Protein AF-A0A936JPR3-F1 (afdb_monomer_lite)

Radius of gyration: 14.77 Å; chains: 1; bounding box: 38×27×38 Å

Foldseek 3Di:
DLVVVLVVLLVQLVVLLVVLVVLQVVFDDDDFFTPDLVSQQVSLVSLLVSLLSLLLSLCSVVVQDNVRRDPDPVSSVVSCCVRVNDPPLLVVLNVLSCVLRVPVRNPVRGGGPVSSVSNSVSSVVSSVSSVD

pLDDT: mean 94.32, std 8.29, range [55.25, 98.88]

Structure (mmCIF, N/CA/C/O backbone):
data_AF-A0A936JPR3-F1
#
_entry.id   AF-A0A936JPR3-F1
#
loop_
_atom_site.group_PDB
_atom_site.id
_atom_site.type_symbol
_atom_site.label_atom_id
_atom_site.label_alt_id
_atom_site.label_comp_id
_atom_site.label_asym_id
_atom_site.label_entity_id
_atom_site.label_seq_id
_atom_site.pdbx_PDB_ins_code
_atom_site.Cartn_x
_atom_site.Cartn_y
_atom_site.Cartn_z
_atom_site.occupancy
_atom_site.B_iso_or_equiv
_atom_site.auth_seq_id
_atom_site.auth_comp_id
_atom_site.auth_asym_id
_atom_site.auth_atom_id
_atom_site.pdbx_PDB_model_num
ATOM 1 N N . MET A 1 1 ? 19.897 -12.774 -12.905 1.00 55.25 1 MET A N 1
ATOM 2 C CA . MET A 1 1 ? 19.840 -12.143 -11.561 1.00 55.25 1 MET A CA 1
ATOM 3 C C . MET A 1 1 ? 18.518 -11.426 -11.260 1.00 55.25 1 MET A C 1
ATOM 5 O O . MET A 1 1 ? 18.098 -11.442 -10.112 1.00 55.25 1 MET A O 1
ATOM 9 N N . THR A 1 2 ? 17.824 -10.846 -12.244 1.00 60.19 2 THR A N 1
ATOM 10 C CA . THR A 1 2 ? 16.573 -10.071 -12.063 1.00 60.19 2 THR A CA 1
ATOM 11 C C . THR A 1 2 ? 15.367 -10.879 -11.567 1.00 60.19 2 THR A C 1
ATOM 13 O O . THR A 1 2 ? 14.655 -10.410 -10.685 1.00 60.19 2 THR A O 1
ATOM 16 N N . LYS A 1 3 ? 15.167 -12.116 -12.048 1.00 62.91 3 LYS A N 1
ATOM 17 C CA . LYS A 1 3 ? 13.994 -12.946 -11.695 1.00 62.91 3 LYS A CA 1
ATOM 18 C C . LYS A 1 3 ? 13.874 -13.229 -10.186 1.00 62.91 3 LYS A C 1
ATOM 20 O O . LYS A 1 3 ? 12.789 -13.116 -9.636 1.00 62.91 3 LYS A O 1
ATOM 25 N N . ASN A 1 4 ? 14.996 -13.502 -9.511 1.00 77.00 4 ASN A N 1
ATOM 26 C CA . ASN A 1 4 ? 15.037 -13.737 -8.060 1.00 77.00 4 ASN A CA 1
ATOM 27 C C . ASN A 1 4 ? 14.671 -12.460 -7.267 1.00 77.00 4 ASN A C 1
ATOM 29 O O . ASN A 1 4 ? 13.916 -12.501 -6.300 1.00 77.00 4 ASN A O 1
ATOM 33 N N . LYS A 1 5 ? 15.124 -11.290 -7.738 1.00 78.50 5 LYS A N 1
ATOM 34 C CA . LYS A 1 5 ? 14.851 -10.001 -7.087 1.00 78.50 5 LYS A CA 1
ATOM 35 C C . LYS A 1 5 ? 13.381 -9.580 -7.200 1.00 78.50 5 LYS A C 1
ATOM 37 O O . LYS A 1 5 ? 12.811 -9.124 -6.214 1.00 78.50 5 LYS A O 1
ATOM 42 N N . THR A 1 6 ? 12.758 -9.775 -8.363 1.00 81.25 6 THR A N 1
ATOM 43 C CA . THR A 1 6 ? 11.322 -9.509 -8.557 1.00 81.25 6 THR A CA 1
ATOM 44 C C . THR A 1 6 ? 10.456 -10.403 -7.672 1.00 81.25 6 THR A C 1
ATOM 46 O O . THR A 1 6 ? 9.548 -9.898 -7.016 1.00 81.25 6 THR A O 1
ATOM 49 N N . THR A 1 7 ? 10.751 -11.708 -7.603 1.00 81.75 7 THR A N 1
ATOM 50 C CA . THR A 1 7 ? 10.026 -12.635 -6.719 1.00 81.75 7 THR A CA 1
ATOM 51 C C . THR A 1 7 ? 10.126 -12.193 -5.261 1.00 81.75 7 THR A C 1
ATOM 53 O O . THR A 1 7 ? 9.103 -12.063 -4.596 1.00 81.75 7 THR A O 1
ATOM 56 N N . LYS A 1 8 ? 11.332 -11.835 -4.803 1.00 89.44 8 LYS A N 1
ATOM 57 C CA . LYS A 1 8 ? 11.555 -11.354 -3.436 1.00 89.44 8 LYS A CA 1
ATOM 58 C C . LYS A 1 8 ? 10.750 -10.091 -3.106 1.00 89.44 8 LYS A C 1
ATOM 60 O O . LYS A 1 8 ? 10.176 -10.011 -2.028 1.00 89.44 8 LYS A O 1
ATOM 65 N N . LEU A 1 9 ? 10.678 -9.115 -4.017 1.00 90.19 9 LEU A N 1
ATOM 66 C CA . LEU A 1 9 ? 9.875 -7.899 -3.811 1.00 90.19 9 LEU A CA 1
ATOM 67 C C . LEU A 1 9 ? 8.368 -8.200 -3.796 1.00 90.19 9 LEU A C 1
ATOM 69 O O . LEU A 1 9 ? 7.640 -7.639 -2.981 1.00 90.19 9 LEU A O 1
ATOM 73 N N . SER A 1 10 ? 7.899 -9.128 -4.636 1.00 89.44 10 SER A N 1
ATOM 74 C CA . SER A 1 10 ? 6.495 -9.550 -4.611 1.00 89.44 10 SER A CA 1
ATOM 75 C C . SER A 1 10 ? 6.112 -10.285 -3.325 1.00 89.44 10 SER A C 1
ATOM 77 O O . SER A 1 10 ? 4.974 -10.158 -2.885 1.00 89.44 10 SER A O 1
ATOM 79 N N . GLU A 1 11 ? 6.996 -11.099 -2.753 1.00 93.75 11 GLU A N 1
ATOM 80 C CA . GLU A 1 11 ? 6.748 -11.763 -1.467 1.00 93.75 11 GLU A CA 1
ATOM 81 C C . GLU A 1 11 ? 6.791 -10.754 -0.316 1.00 93.75 11 GLU A C 1
ATOM 83 O O . GLU A 1 11 ? 5.954 -10.793 0.588 1.00 93.75 11 GLU A O 1
ATOM 88 N N . LEU A 1 12 ? 7.722 -9.800 -0.389 1.00 96.44 12 LEU A N 1
ATOM 89 C CA . LEU A 1 12 ? 7.879 -8.751 0.609 1.00 96.44 12 LEU A CA 1
ATOM 90 C C . LEU A 1 12 ? 6.645 -7.845 0.697 1.00 96.44 12 LEU A C 1
ATOM 92 O O . LEU A 1 12 ? 6.184 -7.574 1.802 1.00 96.44 12 LEU A O 1
ATOM 96 N N . SER A 1 13 ? 6.059 -7.429 -0.432 1.00 97.38 13 SER A N 1
ATOM 97 C CA . SER A 1 13 ? 4.835 -6.613 -0.415 1.00 97.38 13 SER A CA 1
ATOM 98 C C . SER A 1 13 ? 3.654 -7.338 0.240 1.00 97.38 13 SER A C 1
ATOM 100 O O . SER A 1 13 ? 2.896 -6.734 0.996 1.00 97.38 13 SER A O 1
ATOM 102 N N . ILE A 1 14 ? 3.520 -8.650 0.021 1.00 97.44 14 ILE A N 1
ATOM 103 C CA . ILE A 1 14 ? 2.485 -9.475 0.665 1.00 97.44 14 ILE A CA 1
ATOM 104 C C . ILE A 1 14 ? 2.725 -9.562 2.173 1.00 97.44 14 ILE A C 1
ATOM 106 O O . ILE A 1 14 ? 1.776 -9.431 2.947 1.00 97.44 14 ILE A O 1
ATOM 110 N N . SER A 1 15 ? 3.982 -9.747 2.585 1.00 98.06 15 SER A N 1
ATOM 111 C CA . SER A 1 15 ? 4.371 -9.763 3.996 1.00 98.06 15 SER A CA 1
ATOM 112 C C . SER A 1 15 ? 4.040 -8.434 4.684 1.00 98.06 15 SER A C 1
ATOM 114 O O . SER A 1 15 ? 3.376 -8.428 5.716 1.00 98.06 15 SER A O 1
ATOM 116 N N . TYR A 1 16 ? 4.372 -7.296 4.063 1.00 98.69 16 TYR A N 1
ATOM 117 C CA . TYR A 1 16 ? 4.031 -5.974 4.600 1.00 98.69 16 TYR A CA 1
ATOM 118 C C . TYR A 1 16 ? 2.515 -5.779 4.718 1.00 98.69 16 TYR A C 1
ATOM 120 O O . TYR A 1 16 ? 2.033 -5.325 5.752 1.00 98.69 16 TYR A O 1
ATOM 128 N N . LEU A 1 17 ? 1.736 -6.190 3.712 1.00 98.69 17 LEU A N 1
ATOM 129 C CA . LEU A 1 17 ? 0.277 -6.124 3.798 1.00 98.69 17 LEU A CA 1
ATOM 130 C C . LEU A 1 17 ? -0.284 -7.007 4.930 1.00 98.69 17 LEU A C 1
ATOM 132 O O . LEU A 1 17 ? -1.264 -6.624 5.571 1.00 98.69 17 LEU A O 1
ATOM 136 N N . SER A 1 18 ? 0.315 -8.173 5.192 1.00 98.56 18 SER A N 1
ATOM 137 C CA . SER A 1 18 ? -0.049 -9.015 6.343 1.00 98.56 18 SER A CA 1
ATOM 138 C C . SER A 1 18 ? 0.258 -8.311 7.663 1.00 98.56 18 SER A C 1
ATOM 140 O O . SER A 1 18 ? -0.637 -8.146 8.491 1.00 98.56 18 SER A O 1
ATOM 142 N N . ASN A 1 19 ? 1.479 -7.795 7.813 1.00 98.69 19 ASN A N 1
ATOM 143 C CA . ASN A 1 19 ? 1.919 -7.083 9.012 1.00 98.69 19 ASN A CA 1
ATOM 144 C C . ASN A 1 19 ? 1.034 -5.867 9.308 1.00 98.69 19 ASN A C 1
ATOM 146 O O . ASN A 1 19 ? 0.638 -5.651 10.449 1.00 98.69 19 ASN A O 1
ATOM 150 N N . ALA A 1 20 ? 0.659 -5.096 8.283 1.00 98.69 20 ALA A N 1
ATOM 151 C CA . ALA A 1 20 ? -0.262 -3.976 8.443 1.00 98.69 20 ALA A CA 1
ATOM 152 C C . ALA A 1 20 ? -1.600 -4.417 9.054 1.00 98.69 20 ALA A C 1
ATOM 154 O O . ALA A 1 20 ? -2.089 -3.793 9.995 1.00 98.69 20 ALA A O 1
ATOM 155 N N . ARG A 1 21 ? -2.184 -5.519 8.560 1.00 98.62 21 ARG A N 1
ATOM 156 C CA . ARG A 1 21 ? -3.444 -6.069 9.093 1.00 98.62 21 ARG A CA 1
ATOM 157 C C . ARG A 1 21 ? -3.308 -6.499 10.549 1.00 98.62 21 ARG A C 1
ATOM 159 O O . ARG A 1 21 ? -4.218 -6.241 11.334 1.00 98.62 21 ARG A O 1
ATOM 166 N N . GLU A 1 22 ? -2.187 -7.115 10.908 1.00 98.69 22 GLU A N 1
ATOM 167 C CA . GLU A 1 22 ? -1.892 -7.497 12.291 1.00 98.69 22 GLU A CA 1
ATOM 168 C C . GLU A 1 22 ? -1.748 -6.276 13.205 1.00 98.69 22 GLU A C 1
ATOM 170 O O . GLU A 1 22 ? -2.249 -6.293 14.326 1.00 98.69 22 GLU A O 1
ATOM 175 N N . ILE A 1 23 ? -1.124 -5.193 12.730 1.00 98.75 23 ILE A N 1
ATOM 176 C CA . ILE A 1 23 ? -1.006 -3.942 13.489 1.00 98.75 23 ILE A CA 1
ATOM 177 C C . ILE A 1 23 ? -2.387 -3.316 13.715 1.00 98.75 23 ILE A C 1
ATOM 179 O O . ILE A 1 23 ? -2.726 -3.007 14.855 1.00 98.75 23 ILE A O 1
ATOM 183 N N . PHE A 1 24 ? -3.224 -3.196 12.678 1.00 98.38 24 PHE A N 1
ATOM 184 C CA . PHE A 1 24 ? -4.588 -2.671 12.837 1.00 98.38 24 PHE A CA 1
ATOM 185 C C . PHE A 1 24 ? -5.430 -3.499 13.816 1.00 98.38 24 PHE A C 1
ATOM 187 O O . PHE A 1 24 ? -6.259 -2.942 14.532 1.00 98.38 24 PHE A O 1
ATOM 194 N N . ALA A 1 25 ? -5.219 -4.819 13.874 1.00 98.00 25 ALA A N 1
ATOM 195 C CA . ALA A 1 25 ? -5.931 -5.705 14.793 1.00 98.00 25 ALA A CA 1
ATOM 196 C C . ALA A 1 25 ? -5.595 -5.458 16.277 1.00 98.00 25 ALA A C 1
ATOM 198 O O . ALA A 1 25 ? -6.363 -5.876 17.140 1.00 98.00 25 ALA A O 1
ATOM 199 N N . LYS A 1 26 ? -4.491 -4.759 16.581 1.00 9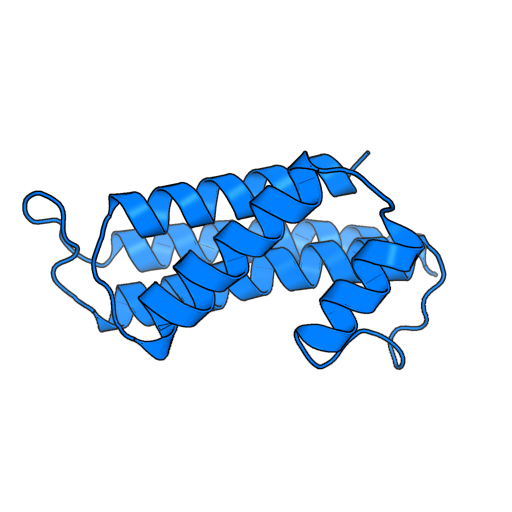8.31 26 LYS A N 1
ATOM 200 C CA . LYS A 1 26 ? -4.127 -4.360 17.952 1.00 98.31 26 LYS A CA 1
ATOM 201 C C . LYS A 1 26 ? -4.970 -3.199 18.481 1.00 98.31 26 LYS A C 1
ATOM 203 O O . LYS A 1 26 ? -4.999 -2.986 19.688 1.00 98.31 26 LYS A O 1
ATOM 208 N N . SER A 1 27 ? -5.636 -2.450 17.600 1.00 97.94 27 SER A N 1
ATOM 209 C CA . SER A 1 27 ? -6.520 -1.352 17.987 1.00 97.94 27 SER A CA 1
ATOM 210 C C . SER A 1 27 ? -7.954 -1.864 18.165 1.00 97.94 27 SER A C 1
ATOM 212 O O . SER A 1 27 ? -8.529 -2.398 17.206 1.00 97.94 27 SER A O 1
ATOM 214 N N . PRO A 1 28 ? -8.563 -1.709 19.356 1.00 97.94 28 PRO A N 1
ATOM 215 C CA . PRO A 1 28 ? -9.985 -1.961 19.539 1.00 97.94 28 PRO A CA 1
ATOM 216 C C . PRO A 1 28 ? -10.826 -1.121 18.574 1.00 97.94 28 PRO A C 1
ATOM 218 O O . PRO A 1 28 ? -10.403 -0.067 18.096 1.00 97.94 28 PRO A O 1
ATOM 221 N N . LYS A 1 29 ? -12.039 -1.591 18.288 1.00 98.06 29 LYS A N 1
ATOM 222 C CA . LYS A 1 29 ? -12.986 -0.910 17.401 1.00 98.06 29 LYS A CA 1
ATOM 223 C C . LYS A 1 29 ? -14.210 -0.497 18.197 1.00 98.06 29 LYS A C 1
ATOM 225 O O . LYS A 1 29 ? -14.822 -1.345 18.842 1.00 98.06 29 LYS A O 1
ATOM 230 N N . GLU A 1 30 ? -14.594 0.766 18.078 1.00 97.94 30 GLU A N 1
ATOM 231 C CA . GLU A 1 30 ? -15.817 1.306 18.662 1.00 97.94 30 GLU A CA 1
ATOM 232 C C . GLU A 1 30 ? -16.654 1.973 17.566 1.00 97.94 30 GLU A C 1
ATOM 234 O O . GLU A 1 30 ? -16.267 2.965 16.941 1.00 97.94 30 GLU A O 1
ATOM 239 N N . GLY A 1 31 ? -17.804 1.367 17.265 1.00 97.75 31 GLY A N 1
ATOM 240 C CA . GLY A 1 31 ? -18.652 1.790 16.155 1.00 97.75 31 GLY A CA 1
ATOM 241 C C . GLY A 1 31 ? -17.902 1.781 14.818 1.00 97.75 31 GLY A C 1
ATOM 242 O O . GLY A 1 31 ? -17.625 0.724 14.251 1.00 97.75 31 GLY A O 1
ATOM 243 N N . LYS A 1 32 ? -17.612 2.973 14.286 1.00 97.94 32 LYS A N 1
ATOM 244 C CA . LYS A 1 32 ? -16.960 3.174 12.977 1.00 97.94 32 LYS A CA 1
ATOM 245 C C . LYS A 1 32 ? -15.476 3.541 13.079 1.00 97.94 32 LYS A C 1
ATOM 247 O O . LYS A 1 32 ? -14.843 3.745 12.040 1.00 97.94 32 LYS A O 1
ATOM 252 N N . LEU A 1 33 ? -14.935 3.635 14.293 1.00 98.50 33 LEU A N 1
ATOM 253 C CA . LEU A 1 33 ? -13.587 4.122 14.555 1.00 98.50 33 LEU A CA 1
ATOM 254 C C . LEU A 1 33 ? -12.726 3.058 15.235 1.00 98.50 33 LEU A C 1
ATOM 256 O O . LEU A 1 33 ? -13.209 2.223 16.000 1.00 98.50 33 LEU A O 1
ATOM 260 N N . TYR A 1 34 ? -11.435 3.108 14.946 1.00 98.31 34 TYR A N 1
ATOM 261 C CA . TYR A 1 34 ? -10.409 2.528 15.798 1.00 98.31 34 TYR A CA 1
ATOM 262 C C . TYR A 1 34 ? -10.217 3.402 17.040 1.00 98.31 34 TYR A C 1
ATOM 264 O O . TYR A 1 34 ? -10.289 4.623 16.942 1.00 98.31 34 TYR A O 1
ATOM 272 N N . VAL A 1 35 ? -9.955 2.784 18.189 1.00 98.00 35 VAL A N 1
ATOM 273 C CA . VAL A 1 35 ? -9.774 3.505 19.460 1.00 98.00 35 VAL A CA 1
ATOM 274 C C . VAL A 1 35 ? -8.357 4.069 19.580 1.00 98.00 35 VAL A C 1
ATOM 276 O O . VAL A 1 35 ? -8.175 5.228 19.937 1.00 98.00 35 VAL A O 1
ATOM 279 N N . GLU A 1 36 ? -7.350 3.277 19.212 1.00 97.38 36 GLU A N 1
ATOM 280 C CA . GLU A 1 36 ? -5.934 3.635 19.351 1.00 97.38 36 GLU A CA 1
ATOM 281 C C . GLU A 1 36 ? -5.369 4.145 18.021 1.00 97.38 36 GLU A C 1
ATOM 283 O O . GLU A 1 36 ? -5.226 3.368 17.070 1.00 97.38 36 GLU A O 1
ATOM 288 N N . ASP A 1 37 ? -5.044 5.439 17.944 1.00 96.69 37 ASP A N 1
ATOM 289 C CA . ASP A 1 37 ? -4.546 6.097 16.727 1.00 96.69 37 ASP A CA 1
ATOM 290 C C . ASP A 1 37 ? -3.132 5.636 16.341 1.00 96.69 37 ASP A C 1
ATOM 292 O O . ASP A 1 37 ? -2.843 5.466 15.156 1.00 96.69 37 ASP A O 1
ATOM 296 N N . LYS A 1 38 ? -2.274 5.349 17.327 1.00 98.19 38 LYS A N 1
ATOM 297 C CA . LYS A 1 38 ? -0.909 4.849 17.129 1.00 98.19 38 LYS A CA 1
ATOM 298 C C . LYS A 1 38 ? -0.881 3.641 16.195 1.00 98.19 38 LYS A C 1
ATOM 300 O O . LYS A 1 38 ? -0.175 3.651 15.189 1.00 98.19 38 LYS A O 1
ATOM 305 N N . TYR A 1 39 ? -1.680 2.617 16.496 1.00 98.50 39 TYR A N 1
ATOM 306 C CA . TYR A 1 39 ? -1.743 1.408 15.673 1.00 98.50 39 TYR A CA 1
ATOM 307 C C . TYR A 1 39 ? -2.356 1.680 14.296 1.00 98.50 39 TYR A C 1
ATOM 309 O O . TYR A 1 39 ? -1.979 1.036 13.320 1.00 98.50 39 TYR A O 1
ATOM 317 N N . VAL A 1 40 ? -3.265 2.652 14.178 1.00 98.31 40 VAL A N 1
ATOM 318 C CA . VAL A 1 40 ? -3.802 3.050 12.871 1.00 98.31 40 VAL A CA 1
ATOM 319 C C . VAL A 1 40 ? -2.715 3.691 12.014 1.00 98.31 40 VAL A C 1
ATOM 321 O O . VAL A 1 40 ? -2.537 3.291 10.866 1.00 98.31 40 VAL A O 1
ATOM 324 N N . ARG A 1 41 ? -1.949 4.635 12.571 1.00 98.69 41 ARG A N 1
ATOM 325 C CA . ARG A 1 41 ? -0.858 5.314 11.859 1.00 98.69 41 ARG A CA 1
ATOM 326 C C . ARG A 1 41 ? 0.256 4.349 11.464 1.00 98.69 41 ARG A C 1
ATOM 328 O O . ARG A 1 41 ? 0.735 4.419 10.334 1.00 98.69 41 ARG A O 1
ATOM 335 N N . GLU A 1 42 ? 0.650 3.449 12.365 1.00 98.69 42 GLU A N 1
ATOM 336 C CA . GLU A 1 42 ? 1.661 2.418 12.096 1.00 98.69 42 GLU A CA 1
ATOM 337 C C . GLU A 1 42 ? 1.186 1.440 11.012 1.00 98.69 42 GLU A C 1
ATOM 339 O O . GLU A 1 42 ? 1.892 1.200 10.034 1.00 98.69 42 GLU A O 1
ATOM 344 N N . GLY A 1 43 ? -0.031 0.903 11.145 1.00 98.75 43 GLY A N 1
ATOM 345 C CA . GLY A 1 43 ? -0.589 -0.034 10.171 1.00 98.75 43 GLY A CA 1
ATOM 346 C C . GLY A 1 43 ? -0.760 0.598 8.789 1.00 98.75 43 GLY A C 1
ATOM 347 O O . GLY A 1 43 ? -0.502 -0.054 7.776 1.00 98.75 43 GLY A O 1
ATOM 348 N N . ALA A 1 44 ? -1.153 1.872 8.738 1.00 98.81 44 ALA A N 1
ATOM 349 C CA . ALA A 1 44 ? -1.362 2.596 7.491 1.00 98.81 44 ALA A CA 1
ATOM 350 C C . ALA A 1 44 ? -0.055 2.839 6.731 1.00 98.81 44 ALA A C 1
ATOM 352 O O . ALA A 1 44 ? -0.015 2.594 5.526 1.00 98.81 44 ALA A O 1
ATOM 353 N N . GLU A 1 45 ? 1.020 3.221 7.424 1.00 98.69 45 GLU A N 1
ATOM 354 C CA . GLU A 1 45 ? 2.332 3.390 6.790 1.00 98.69 45 GLU A CA 1
ATOM 355 C C . GLU A 1 45 ? 2.871 2.060 6.253 1.00 98.69 45 GLU A C 1
ATOM 357 O O . GLU A 1 45 ? 3.304 1.976 5.105 1.00 98.69 45 GLU A O 1
ATOM 362 N N . ILE A 1 46 ? 2.755 0.972 7.023 1.00 98.81 46 ILE A N 1
ATOM 363 C CA . ILE A 1 46 ? 3.180 -0.358 6.559 1.00 98.81 46 ILE A CA 1
ATOM 364 C C . ILE A 1 46 ? 2.349 -0.828 5.350 1.00 98.81 46 ILE A C 1
ATOM 366 O O . ILE A 1 46 ? 2.898 -1.412 4.412 1.00 98.81 46 ILE A O 1
ATOM 370 N N . ALA A 1 47 ? 1.041 -0.555 5.329 1.00 98.88 47 ALA A N 1
ATOM 371 C CA . ALA A 1 47 ? 0.182 -0.877 4.190 1.00 98.88 47 ALA A CA 1
ATOM 372 C C . ALA A 1 47 ? 0.518 -0.034 2.948 1.00 98.88 47 ALA A C 1
ATOM 374 O O . ALA A 1 47 ? 0.521 -0.561 1.835 1.00 98.88 47 ALA A O 1
ATOM 375 N N . TYR A 1 48 ? 0.831 1.250 3.124 1.00 98.81 48 TYR A N 1
ATOM 376 C CA . TYR A 1 48 ? 1.293 2.120 2.045 1.00 98.81 48 TYR A CA 1
ATOM 377 C C . TYR A 1 48 ? 2.613 1.606 1.448 1.00 98.81 48 TYR A C 1
ATOM 379 O O . TYR A 1 48 ? 2.706 1.406 0.234 1.00 98.81 48 TYR A O 1
ATOM 387 N N . LEU A 1 49 ? 3.586 1.257 2.298 1.00 98.62 49 LEU A N 1
ATOM 388 C CA . LEU A 1 49 ? 4.854 0.654 1.875 1.00 98.62 49 LEU A CA 1
ATOM 389 C C . LEU A 1 49 ? 4.656 -0.658 1.106 1.00 98.62 49 LEU A C 1
ATOM 391 O O . LEU A 1 49 ? 5.363 -0.905 0.131 1.00 98.62 49 LEU A O 1
ATOM 395 N N . ALA A 1 50 ? 3.672 -1.484 1.476 1.00 98.69 50 ALA A N 1
ATOM 396 C CA . ALA A 1 50 ? 3.354 -2.698 0.725 1.00 98.69 50 ALA A CA 1
ATOM 397 C C . ALA A 1 50 ? 3.001 -2.404 -0.746 1.00 98.69 50 ALA A C 1
ATOM 399 O O . ALA A 1 50 ? 3.458 -3.120 -1.641 1.00 98.69 50 ALA A O 1
ATOM 400 N N . ALA A 1 51 ? 2.222 -1.349 -1.011 1.00 98.44 51 ALA A N 1
ATOM 401 C CA . ALA A 1 51 ? 1.887 -0.941 -2.375 1.00 98.44 51 ALA A CA 1
ATOM 402 C C . ALA A 1 51 ? 3.120 -0.439 -3.138 1.00 98.44 51 ALA A C 1
ATOM 404 O O . ALA A 1 51 ? 3.332 -0.849 -4.280 1.00 98.44 51 ALA A O 1
ATOM 405 N N . LEU A 1 52 ? 3.958 0.386 -2.502 1.00 98.44 52 LEU A N 1
ATOM 406 C CA . LEU A 1 52 ? 5.188 0.901 -3.110 1.00 98.44 52 LEU A CA 1
ATOM 407 C C . LEU A 1 52 ? 6.160 -0.228 -3.480 1.00 98.44 52 LEU A C 1
ATOM 409 O O . LEU A 1 52 ? 6.593 -0.315 -4.625 1.00 98.44 52 LEU A O 1
ATOM 413 N N . ILE A 1 53 ? 6.398 -1.175 -2.567 1.00 97.75 53 ILE A N 1
ATOM 414 C CA . ILE A 1 53 ? 7.258 -2.347 -2.806 1.00 97.75 53 ILE A CA 1
ATOM 415 C C . ILE A 1 53 ? 6.734 -3.197 -3.975 1.00 97.75 53 ILE A C 1
ATOM 417 O O . ILE A 1 53 ? 7.516 -3.734 -4.767 1.00 97.75 53 ILE A O 1
ATOM 421 N N . ALA A 1 54 ? 5.411 -3.332 -4.108 1.00 96.94 54 ALA A N 1
ATOM 422 C CA . ALA A 1 54 ? 4.812 -4.043 -5.234 1.00 96.94 54 ALA A CA 1
ATOM 423 C C . ALA A 1 54 ? 5.081 -3.325 -6.567 1.00 96.94 54 ALA A C 1
ATOM 425 O O . ALA A 1 54 ? 5.447 -3.975 -7.552 1.00 96.94 54 ALA A O 1
ATOM 426 N N . ILE A 1 55 ? 4.947 -1.996 -6.583 1.00 96.75 55 ILE A N 1
ATOM 427 C CA . ILE A 1 55 ? 5.250 -1.162 -7.750 1.00 96.75 55 ILE A CA 1
ATOM 428 C C . ILE A 1 55 ? 6.735 -1.259 -8.102 1.00 96.75 55 ILE A C 1
ATOM 430 O O . ILE A 1 55 ? 7.058 -1.534 -9.256 1.00 96.75 55 ILE A O 1
ATOM 434 N N . ASP A 1 56 ? 7.633 -1.150 -7.125 1.00 96.50 56 ASP A N 1
ATOM 435 C CA . ASP A 1 56 ? 9.075 -1.311 -7.322 1.00 96.50 56 ASP A CA 1
ATOM 436 C C . ASP A 1 56 ? 9.416 -2.668 -7.940 1.00 96.50 56 ASP A C 1
ATOM 438 O O . ASP A 1 56 ? 10.157 -2.750 -8.922 1.00 96.50 56 ASP A O 1
ATOM 442 N N . GLY A 1 57 ? 8.822 -3.747 -7.421 1.00 95.19 57 GLY A N 1
ATOM 443 C CA . GLY A 1 57 ? 8.974 -5.089 -7.980 1.00 95.19 57 GLY A CA 1
ATOM 444 C C . GLY A 1 57 ? 8.585 -5.160 -9.459 1.00 95.19 57 GLY A C 1
ATOM 445 O O . GLY A 1 57 ? 9.306 -5.762 -10.265 1.00 95.19 57 GLY A O 1
ATOM 446 N N . TYR A 1 58 ? 7.483 -4.507 -9.832 1.00 94.44 58 TYR A N 1
ATOM 447 C CA . TYR A 1 58 ? 7.037 -4.411 -11.219 1.00 94.44 58 TYR A CA 1
ATOM 448 C C . TYR A 1 58 ? 7.970 -3.552 -12.083 1.00 94.44 58 TYR A C 1
ATOM 450 O O . TYR A 1 58 ? 8.309 -3.947 -13.200 1.00 94.44 58 TYR A O 1
ATOM 458 N N . LEU A 1 59 ? 8.446 -2.412 -11.583 1.00 94.56 59 LEU A N 1
ATOM 459 C CA . LEU A 1 59 ? 9.385 -1.551 -12.307 1.00 94.56 59 LEU A CA 1
ATOM 460 C C . LEU A 1 59 ? 10.708 -2.276 -12.579 1.00 94.56 59 LEU A C 1
ATOM 462 O O . LEU A 1 59 ? 11.190 -2.273 -13.714 1.00 94.56 59 LEU A O 1
ATOM 466 N N . VAL A 1 60 ? 11.238 -3.002 -11.590 1.00 94.38 60 VAL A N 1
ATOM 467 C CA . VAL A 1 60 ? 12.417 -3.864 -11.770 1.00 94.38 60 VAL A CA 1
ATOM 468 C C . VAL A 1 60 ? 12.149 -4.959 -12.810 1.00 94.38 60 VAL A C 1
ATOM 470 O O . VAL A 1 60 ? 12.993 -5.203 -13.674 1.00 94.38 60 VAL A O 1
ATOM 473 N N . LYS A 1 61 ? 10.959 -5.584 -12.800 1.00 92.19 61 LYS A N 1
ATOM 474 C CA . LYS A 1 61 ? 10.532 -6.562 -13.829 1.00 92.19 61 LYS A CA 1
ATOM 475 C C . LYS A 1 61 ? 10.514 -5.942 -15.235 1.00 92.19 61 LYS A C 1
ATOM 477 O O . LYS A 1 61 ? 10.791 -6.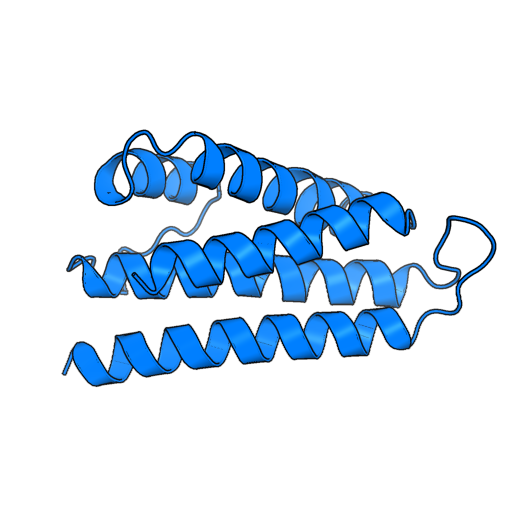642 -16.205 1.00 92.19 61 LYS A O 1
ATOM 482 N N . LYS A 1 62 ? 10.224 -4.641 -15.354 1.00 92.00 62 LYS A N 1
ATOM 483 C CA . LYS A 1 62 ? 10.249 -3.871 -16.613 1.00 92.00 62 LYS A CA 1
ATOM 484 C C . LYS A 1 62 ? 11.627 -3.310 -16.986 1.00 92.00 62 LYS A C 1
ATOM 486 O O . LYS A 1 62 ? 11.733 -2.624 -17.999 1.00 92.00 62 LYS A O 1
ATOM 491 N N . GLY A 1 63 ? 12.676 -3.624 -16.223 1.00 93.00 63 GLY A N 1
ATOM 492 C CA . GLY A 1 63 ? 14.052 -3.220 -16.523 1.00 93.00 63 GLY A CA 1
ATOM 493 C C . GLY A 1 63 ? 14.469 -1.875 -15.928 1.00 93.00 63 GLY A C 1
ATOM 494 O O . GLY A 1 63 ? 15.525 -1.360 -16.289 1.00 93.00 63 GLY A O 1
ATOM 495 N N . VAL A 1 64 ? 13.677 -1.300 -15.016 1.00 94.25 64 VAL A N 1
ATOM 496 C CA . VAL A 1 64 ? 14.111 -0.134 -14.236 1.00 94.25 64 VAL A CA 1
ATOM 497 C C . VAL A 1 64 ? 15.200 -0.578 -13.260 1.00 94.25 64 VAL A C 1
ATOM 499 O O . VAL A 1 64 ? 15.034 -1.547 -12.517 1.00 94.25 64 VAL A O 1
ATOM 502 N N . ALA A 1 65 ? 16.338 0.113 -13.295 1.00 93.00 65 ALA A N 1
ATOM 503 C CA . ALA A 1 65 ? 17.437 -0.140 -12.374 1.00 93.00 65 ALA A CA 1
ATOM 504 C C . ALA A 1 65 ? 17.043 0.270 -10.947 1.00 93.00 65 ALA A C 1
ATOM 506 O O . ALA A 1 65 ? 16.257 1.193 -10.757 1.00 93.00 65 ALA A O 1
ATOM 507 N N . VAL A 1 66 ? 17.576 -0.415 -9.938 1.00 91.38 66 VAL A N 1
ATOM 508 C CA . VAL A 1 66 ? 17.103 -0.275 -8.547 1.00 91.38 66 VAL A CA 1
ATOM 509 C C . VAL A 1 66 ? 17.428 1.102 -7.978 1.00 91.38 66 VAL A C 1
ATOM 511 O O . VAL A 1 66 ? 16.619 1.698 -7.285 1.00 91.38 66 VAL A O 1
ATOM 514 N N . GLU A 1 67 ? 18.581 1.635 -8.348 1.00 92.88 67 GLU A N 1
ATOM 515 C CA . GLU A 1 67 ? 19.040 2.989 -8.056 1.00 92.88 67 GLU A CA 1
ATOM 516 C C . GLU A 1 67 ? 18.229 4.086 -8.769 1.00 92.88 67 GLU A C 1
ATOM 518 O O . GLU A 1 67 ? 18.423 5.265 -8.495 1.00 92.88 67 GLU A O 1
ATOM 523 N N . LYS A 1 68 ? 17.330 3.708 -9.688 1.00 95.19 68 LYS A N 1
ATOM 524 C CA . LYS A 1 68 ? 16.406 4.608 -10.395 1.00 95.19 68 LYS A CA 1
ATOM 525 C C . LYS A 1 68 ? 14.948 4.386 -9.989 1.00 95.19 68 LYS A C 1
ATOM 527 O O . LYS A 1 68 ? 14.054 4.855 -10.692 1.00 95.19 68 LYS A O 1
ATOM 532 N N . LEU A 1 69 ? 14.697 3.628 -8.920 1.00 96.31 69 LEU A N 1
ATOM 533 C CA . LEU A 1 69 ? 13.347 3.475 -8.392 1.00 96.31 69 LEU A CA 1
ATOM 534 C C . LEU A 1 69 ? 12.849 4.801 -7.805 1.00 96.31 69 LEU A C 1
ATOM 536 O O . LEU A 1 69 ? 13.649 5.540 -7.222 1.00 96.31 69 LEU A O 1
ATOM 540 N N . PRO A 1 70 ? 11.548 5.095 -7.961 1.00 97.25 70 PRO A N 1
ATOM 541 C CA . PRO A 1 70 ? 10.961 6.346 -7.506 1.00 97.25 70 PRO A CA 1
ATOM 542 C C . PRO A 1 70 ? 11.150 6.556 -5.997 1.00 97.25 70 PRO A C 1
ATOM 544 O O . PRO A 1 70 ? 10.953 5.643 -5.197 1.00 97.25 70 PRO A O 1
ATOM 547 N N . GLN A 1 71 ? 11.517 7.778 -5.620 1.00 95.56 71 GLN A N 1
ATOM 548 C CA . GLN A 1 71 ? 11.743 8.206 -4.235 1.00 95.56 71 GLN A CA 1
ATOM 549 C C . GLN A 1 71 ? 10.664 9.172 -3.727 1.00 95.56 71 GLN A C 1
ATOM 551 O O . GLN A 1 71 ? 10.595 9.443 -2.531 1.00 95.56 71 GLN A O 1
ATOM 556 N N . SER A 1 72 ? 9.805 9.681 -4.615 1.00 96.88 72 SER A N 1
ATOM 557 C CA . SER A 1 72 ? 8.674 10.544 -4.264 1.00 96.88 72 SER A CA 1
ATOM 558 C C . SER A 1 72 ? 7.380 10.073 -4.921 1.00 96.88 72 SER A C 1
ATOM 560 O O . SER A 1 72 ? 7.394 9.357 -5.927 1.00 96.88 72 SER A O 1
ATOM 562 N N . ILE A 1 73 ? 6.239 10.500 -4.378 1.00 96.75 73 ILE A N 1
ATOM 563 C CA . ILE A 1 73 ? 4.924 10.155 -4.930 1.00 96.75 73 ILE A CA 1
ATOM 564 C C . ILE A 1 73 ? 4.763 10.641 -6.381 1.00 96.75 73 ILE A C 1
ATOM 566 O O . ILE A 1 73 ? 4.188 9.936 -7.210 1.00 96.75 73 ILE A O 1
ATOM 570 N N . GLU A 1 74 ? 5.325 11.800 -6.725 1.00 97.25 74 GLU A N 1
ATOM 571 C CA . GLU A 1 74 ? 5.340 12.339 -8.087 1.00 97.25 74 GLU A CA 1
ATOM 572 C C . GLU A 1 74 ? 6.120 11.417 -9.027 1.00 97.25 74 GLU A C 1
ATOM 574 O O . GLU A 1 74 ? 5.655 11.105 -10.126 1.00 97.25 74 GLU A O 1
ATOM 579 N N . GLU A 1 75 ? 7.280 10.923 -8.586 1.00 97.56 75 GLU A N 1
ATOM 580 C CA . GLU A 1 75 ? 8.060 9.954 -9.349 1.00 97.56 75 GLU A CA 1
ATOM 581 C C . GLU A 1 75 ? 7.317 8.632 -9.527 1.00 97.56 75 GLU A C 1
ATO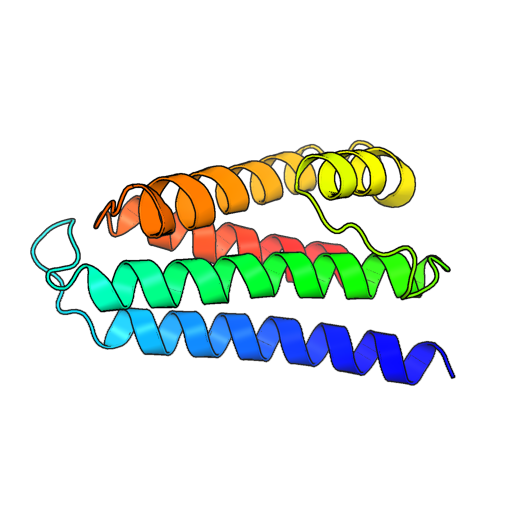M 583 O O . GLU A 1 75 ? 7.336 8.081 -10.634 1.00 97.56 75 GLU A O 1
ATOM 588 N N . TYR A 1 76 ? 6.612 8.149 -8.499 1.00 97.25 76 TYR A N 1
ATOM 589 C CA . TYR A 1 76 ? 5.737 6.982 -8.623 1.00 97.25 76 TYR A CA 1
ATOM 590 C C . TYR A 1 76 ? 4.667 7.214 -9.695 1.00 97.25 76 TYR A C 1
ATOM 592 O O . TYR A 1 76 ? 4.547 6.400 -10.611 1.00 97.25 76 TYR A O 1
ATOM 600 N N . TRP A 1 77 ? 3.948 8.341 -9.672 1.00 95.31 77 TRP A N 1
ATOM 601 C CA . TRP A 1 77 ? 2.943 8.665 -10.694 1.00 95.31 77 TRP A CA 1
ATOM 602 C C . TRP A 1 77 ? 3.526 8.746 -12.110 1.00 95.31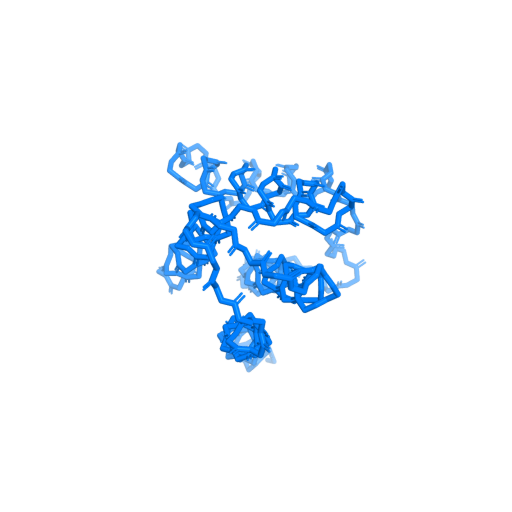 77 TRP A C 1
ATOM 604 O O . TRP A 1 77 ? 2.926 8.230 -13.059 1.00 95.31 77 TRP A O 1
ATOM 614 N N . MET A 1 78 ? 4.717 9.333 -12.271 1.00 95.19 78 MET A N 1
ATOM 615 C CA . MET A 1 78 ? 5.417 9.363 -13.560 1.00 95.19 78 MET A CA 1
ATOM 616 C C . MET A 1 78 ? 5.754 7.951 -14.059 1.00 95.19 78 MET A C 1
ATOM 618 O O . MET A 1 78 ? 5.534 7.634 -15.234 1.00 95.19 78 MET A O 1
ATOM 622 N N . HIS A 1 79 ? 6.244 7.080 -13.174 1.00 94.94 79 HIS A N 1
ATOM 623 C CA . HIS A 1 79 ? 6.566 5.694 -13.504 1.00 94.94 79 HIS A CA 1
ATOM 624 C C . HIS A 1 79 ? 5.313 4.874 -13.824 1.00 94.94 79 HIS A C 1
ATOM 626 O O . HIS A 1 79 ? 5.294 4.161 -14.828 1.00 94.94 79 HIS A O 1
ATOM 632 N N . ILE A 1 80 ? 4.242 5.017 -13.045 1.00 93.69 80 ILE A N 1
ATOM 633 C CA . ILE A 1 80 ? 2.951 4.362 -13.293 1.00 93.69 80 ILE A CA 1
ATOM 634 C C . ILE A 1 80 ? 2.433 4.741 -14.685 1.00 93.69 80 ILE A C 1
ATOM 636 O O . ILE A 1 80 ? 2.144 3.866 -15.508 1.00 93.69 80 ILE A O 1
ATOM 640 N N . LYS A 1 81 ? 2.420 6.041 -15.011 1.00 92.25 81 LYS A N 1
ATOM 641 C CA . LYS A 1 81 ? 2.007 6.534 -16.333 1.00 92.25 81 LYS A CA 1
ATOM 642 C C . LYS A 1 81 ? 2.839 5.923 -17.465 1.00 92.25 81 LYS A C 1
ATOM 644 O O . LYS A 1 81 ? 2.287 5.580 -18.510 1.00 92.25 81 LYS A O 1
ATOM 649 N N . LYS A 1 82 ? 4.151 5.770 -17.261 1.00 92.69 82 LYS A N 1
ATOM 650 C CA . LYS A 1 82 ? 5.086 5.250 -18.268 1.00 92.69 82 LYS A CA 1
ATOM 651 C C . LYS A 1 82 ? 5.007 3.729 -18.453 1.00 92.69 82 LYS A C 1
ATOM 653 O O . LYS A 1 82 ? 4.991 3.267 -19.592 1.00 92.69 82 LYS A O 1
ATOM 658 N N . TYR A 1 83 ? 4.992 2.959 -17.366 1.00 91.25 83 TYR A N 1
ATOM 659 C CA . TYR A 1 83 ? 5.209 1.503 -17.393 1.00 91.25 83 TYR A CA 1
ATOM 660 C C . TYR A 1 83 ? 3.946 0.666 -17.180 1.00 91.25 83 TYR A C 1
ATOM 662 O O . TYR A 1 83 ? 3.922 -0.501 -17.577 1.00 91.25 83 TYR A O 1
ATOM 670 N N . ILE A 1 84 ? 2.923 1.231 -16.540 1.00 85.00 84 ILE A N 1
ATOM 671 C CA . ILE A 1 84 ? 1.658 0.537 -16.268 1.00 85.00 84 ILE A CA 1
ATOM 672 C C . ILE A 1 84 ? 0.596 0.955 -17.297 1.00 85.00 84 ILE A C 1
ATOM 674 O O . ILE A 1 84 ? -0.131 0.088 -17.756 1.00 85.00 84 ILE A O 1
ATOM 678 N N . ARG A 1 85 ? 0.625 2.219 -17.767 1.00 70.44 85 ARG A N 1
ATOM 679 C CA . ARG A 1 85 ? -0.208 2.832 -18.839 1.00 70.44 85 ARG A CA 1
ATOM 680 C C . ARG A 1 85 ? -1.729 2.669 -18.657 1.00 70.44 85 ARG A C 1
ATOM 682 O O . ARG A 1 85 ? -2.246 1.573 -18.751 1.00 70.44 85 ARG A O 1
ATOM 689 N N . HIS A 1 86 ? -2.451 3.791 -18.547 1.00 65.44 86 HIS A N 1
ATOM 690 C CA . HIS A 1 86 ? -3.917 3.948 -18.722 1.00 65.44 86 HIS A CA 1
ATOM 691 C C . HIS A 1 86 ? -4.863 2.902 -18.091 1.00 65.44 86 HIS A C 1
ATOM 693 O O . HIS A 1 86 ? -6.042 2.876 -18.438 1.00 65.44 86 HIS A O 1
ATOM 699 N N . ASP A 1 87 ? -4.410 2.099 -17.133 1.00 79.62 87 ASP A N 1
ATOM 700 C CA . ASP A 1 87 ? -5.296 1.281 -16.318 1.00 79.62 87 ASP A CA 1
ATOM 701 C C . ASP A 1 87 ? -5.978 2.196 -15.290 1.00 79.62 87 ASP A C 1
ATOM 703 O O . ASP A 1 87 ? -5.396 2.578 -14.270 1.00 79.62 87 ASP A O 1
ATOM 707 N N . SER A 1 88 ? -7.210 2.610 -15.603 1.00 85.50 88 SER A N 1
ATOM 708 C CA . SER A 1 88 ? -8.016 3.466 -14.729 1.00 85.50 88 SER A CA 1
ATOM 709 C C . SER A 1 88 ? -8.208 2.836 -13.355 1.00 85.50 88 SER A C 1
ATOM 711 O O . SER A 1 88 ? -8.175 3.549 -12.357 1.00 85.50 88 SER A O 1
ATOM 713 N N . LYS A 1 89 ? -8.317 1.504 -13.297 1.00 91.44 89 LYS A N 1
ATOM 714 C CA . LYS A 1 89 ? -8.468 0.759 -12.051 1.00 91.44 89 LYS A CA 1
ATOM 715 C C . LYS A 1 89 ? -7.174 0.773 -11.244 1.00 91.44 89 LYS A C 1
ATOM 717 O O . LYS A 1 89 ? -7.224 0.925 -10.026 1.00 91.44 89 LYS A O 1
ATOM 722 N N . PHE A 1 90 ? -6.011 0.638 -11.881 1.00 94.88 90 PHE A N 1
ATOM 723 C CA . PHE A 1 90 ? -4.735 0.778 -11.175 1.00 94.88 90 PHE A CA 1
ATOM 724 C C . PHE A 1 90 ? -4.578 2.186 -10.587 1.00 94.88 90 PHE A C 1
ATOM 726 O O . PHE A 1 90 ? -4.248 2.329 -9.412 1.00 94.88 90 PHE A O 1
ATOM 733 N N . ASN A 1 91 ? -4.845 3.219 -11.391 1.00 94.44 91 ASN A N 1
ATOM 734 C CA . ASN A 1 91 ? -4.718 4.610 -10.958 1.00 94.44 91 ASN A CA 1
ATOM 735 C C . ASN A 1 91 ? -5.667 4.939 -9.801 1.00 94.44 91 ASN A C 1
ATOM 737 O O . ASN A 1 91 ? -5.255 5.589 -8.845 1.00 94.44 91 ASN A O 1
ATOM 741 N N . GLU A 1 92 ? -6.912 4.466 -9.866 1.00 95.56 92 GLU A N 1
ATOM 742 C CA . GLU A 1 92 ? -7.884 4.607 -8.782 1.00 95.56 92 GLU A CA 1
ATOM 743 C C . GLU A 1 92 ? -7.381 3.941 -7.498 1.00 95.56 92 GLU A C 1
ATOM 745 O O . GLU A 1 92 ? -7.313 4.589 -6.456 1.00 95.56 92 GLU A O 1
ATOM 750 N N . ASN A 1 93 ? -6.927 2.687 -7.576 1.00 97.69 93 ASN A N 1
ATOM 751 C CA . ASN A 1 93 ? -6.390 1.993 -6.407 1.00 97.69 93 ASN A CA 1
ATOM 752 C C . ASN A 1 93 ? -5.157 2.697 -5.829 1.00 97.69 93 ASN A C 1
ATOM 754 O O . ASN A 1 93 ? -5.037 2.818 -4.613 1.00 97.69 93 ASN A O 1
ATOM 758 N N . PHE A 1 94 ? -4.243 3.188 -6.670 1.00 97.62 94 PHE A N 1
ATOM 759 C CA . PHE A 1 94 ? -3.064 3.900 -6.179 1.00 97.62 94 PHE A CA 1
ATOM 760 C C . PHE A 1 94 ? -3.433 5.232 -5.515 1.00 97.62 94 PHE A C 1
ATOM 762 O O . PHE A 1 94 ? -2.881 5.564 -4.465 1.00 97.62 94 PHE A O 1
ATOM 769 N N . MET A 1 95 ? -4.421 5.949 -6.060 1.00 97.38 95 MET A N 1
ATOM 770 C CA . MET A 1 95 ? -4.964 7.156 -5.437 1.00 97.38 95 MET A CA 1
ATOM 771 C C . MET A 1 95 ? -5.593 6.851 -4.073 1.00 97.38 95 MET A C 1
ATOM 773 O O . MET A 1 95 ? -5.285 7.542 -3.106 1.00 97.38 95 MET A O 1
ATOM 777 N N . LEU A 1 96 ? -6.407 5.794 -3.973 1.00 98.44 96 LEU A N 1
ATOM 778 C CA . LEU A 1 96 ? -7.011 5.360 -2.710 1.00 98.44 96 LEU A CA 1
ATOM 779 C C . LEU A 1 96 ? -5.949 4.986 -1.675 1.00 98.44 96 LEU A C 1
ATOM 781 O O . LEU A 1 96 ? -6.060 5.375 -0.518 1.00 98.44 96 LEU A O 1
ATOM 785 N N . VAL A 1 97 ? -4.890 4.278 -2.073 1.00 98.69 97 VAL A N 1
ATOM 786 C CA . VAL A 1 97 ? -3.781 3.946 -1.167 1.00 98.69 97 VAL A CA 1
ATOM 787 C C . VAL A 1 97 ? -3.081 5.209 -0.665 1.00 98.69 97 VAL A C 1
ATOM 789 O O . VAL A 1 97 ? -2.885 5.351 0.542 1.00 98.69 97 VAL A O 1
ATOM 792 N N . TYR A 1 98 ? -2.747 6.144 -1.555 1.00 98.50 98 TYR A N 1
ATOM 793 C CA . TYR A 1 98 ? -2.087 7.389 -1.167 1.00 98.50 98 TYR A CA 1
ATOM 794 C C . TYR A 1 98 ? -2.972 8.253 -0.256 1.00 98.50 98 TYR A C 1
ATOM 796 O O . TYR A 1 98 ? -2.550 8.648 0.830 1.00 98.50 98 TYR A O 1
ATOM 804 N N . GLN A 1 99 ? -4.220 8.507 -0.651 1.00 98.50 99 GLN A N 1
ATOM 805 C CA . GLN A 1 99 ? -5.132 9.360 0.109 1.00 98.50 99 GLN A CA 1
ATOM 806 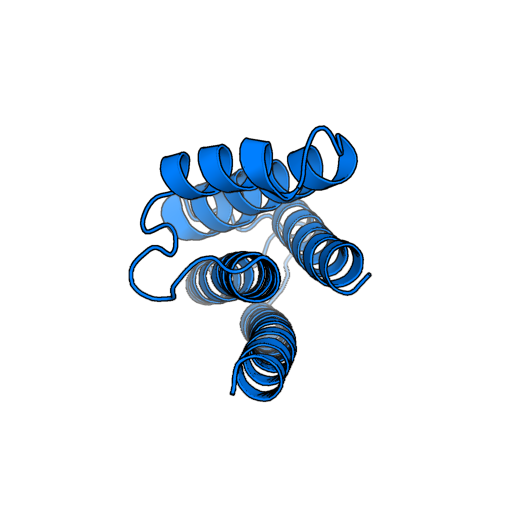C C . GLN A 1 99 ? -5.530 8.724 1.440 1.00 98.50 99 GLN A C 1
ATOM 808 O O . GLN A 1 99 ? -5.375 9.350 2.486 1.00 98.50 99 GLN A O 1
ATOM 813 N N . ASN A 1 100 ? -5.999 7.477 1.431 1.00 98.75 100 ASN A N 1
ATOM 814 C CA . ASN A 1 100 ? -6.564 6.870 2.629 1.00 98.75 100 ASN A CA 1
ATOM 815 C C . ASN A 1 100 ? -5.465 6.452 3.609 1.00 98.75 100 ASN A C 1
ATOM 817 O O . ASN A 1 100 ? -5.544 6.757 4.797 1.00 98.75 100 ASN A O 1
ATOM 821 N N . LEU A 1 101 ? -4.425 5.762 3.140 1.00 98.75 101 LEU A N 1
ATOM 822 C CA . LEU A 1 101 ? -3.425 5.200 4.047 1.00 98.75 101 LEU A CA 1
ATOM 823 C C . LEU A 1 101 ? -2.357 6.233 4.409 1.00 98.75 101 LEU A C 1
ATOM 825 O O . LEU A 1 101 ? -2.138 6.480 5.592 1.00 98.75 101 LEU A O 1
ATOM 829 N N . HIS A 1 102 ? -1.732 6.877 3.423 1.00 98.50 102 HIS A N 1
ATOM 830 C CA . HIS A 1 102 ? -0.620 7.787 3.701 1.00 98.50 102 HIS A CA 1
ATOM 831 C C . HIS A 1 102 ? -1.092 9.147 4.238 1.00 98.50 102 HIS A C 1
ATOM 833 O O . HIS A 1 102 ? -0.671 9.565 5.316 1.00 98.50 102 HIS A O 1
ATOM 839 N N . ILE A 1 103 ? -2.011 9.826 3.544 1.00 98.56 103 ILE A N 1
ATOM 840 C CA . ILE A 1 103 ? -2.464 11.160 3.967 1.00 98.56 103 ILE A CA 1
ATOM 841 C C . ILE A 1 103 ? -3.430 11.070 5.153 1.00 98.56 103 ILE A C 1
ATOM 843 O O . ILE A 1 103 ? -3.143 11.567 6.241 1.00 98.56 103 ILE A O 1
ATOM 847 N N . CYS A 1 104 ? -4.590 10.438 4.977 1.00 98.56 104 CYS A N 1
ATOM 848 C CA . CYS A 1 104 ? -5.657 10.490 5.971 1.00 98.56 104 CYS A CA 1
ATOM 849 C C . CYS A 1 104 ? -5.323 9.705 7.241 1.00 98.56 104 CYS A C 1
ATOM 851 O O . CYS A 1 104 ? -5.420 10.263 8.331 1.00 98.56 104 CYS A O 1
ATOM 853 N N . ALA A 1 105 ? -4.959 8.426 7.132 1.00 98.25 105 ALA A N 1
ATOM 854 C CA . ALA A 1 105 ? -4.712 7.592 8.304 1.00 98.25 105 ALA A CA 1
ATOM 855 C C . ALA A 1 105 ? -3.343 7.882 8.938 1.00 98.25 105 ALA A C 1
ATOM 857 O O . ALA A 1 105 ? -3.285 8.189 10.127 1.00 98.25 105 ALA A O 1
ATOM 858 N N . HIS A 1 106 ? -2.251 7.830 8.167 1.00 98.19 106 HIS A N 1
ATOM 859 C CA . HIS A 1 106 ? -0.903 7.973 8.718 1.00 98.19 106 HIS A CA 1
ATOM 860 C C . HIS A 1 106 ? -0.541 9.415 9.097 1.00 98.19 106 HIS A C 1
ATOM 862 O O . HIS A 1 106 ? -0.153 9.647 10.241 1.00 98.19 106 HIS A O 1
ATOM 868 N N . GLN A 1 107 ? -0.677 10.387 8.189 1.00 96.75 107 GLN A N 1
ATOM 869 C CA . GLN A 1 107 ? -0.271 11.773 8.464 1.00 96.75 107 GLN A CA 1
ATOM 870 C C . GLN A 1 107 ? -1.306 12.535 9.301 1.00 96.75 107 GLN A C 1
ATOM 872 O O . GLN A 1 107 ? -0.962 13.126 10.327 1.00 96.75 107 GLN A O 1
ATOM 877 N N . LEU A 1 108 ? -2.582 12.494 8.910 1.00 97.88 108 LEU A N 1
ATOM 878 C CA . LEU A 1 108 ? -3.646 13.260 9.571 1.00 97.88 108 LEU A CA 1
ATOM 879 C C . LEU A 1 108 ? -4.278 12.536 10.770 1.00 97.88 108 LEU A C 1
ATOM 881 O O . LEU A 1 108 ? -4.936 13.182 11.580 1.00 97.88 108 LEU A O 1
ATOM 885 N N . GLY A 1 109 ? -4.050 11.229 10.937 1.00 96.06 109 GLY A N 1
ATOM 886 C CA . GLY A 1 109 ? -4.523 10.473 12.104 1.00 96.06 109 GLY A CA 1
ATOM 887 C C . GLY A 1 109 ? -5.992 10.066 12.062 1.00 96.06 109 GLY A C 1
ATOM 888 O O . GLY A 1 109 ? -6.604 9.885 13.110 1.00 96.06 109 GLY A O 1
ATOM 889 N N . SER A 1 110 ? -6.590 9.934 10.877 1.00 97.88 110 SER A N 1
ATOM 890 C CA . SER A 1 110 ? -7.959 9.435 10.750 1.00 97.88 110 SER A CA 1
ATOM 891 C C . SER A 1 110 ? -8.076 8.014 11.299 1.00 97.88 110 SER A C 1
ATOM 893 O O . SER A 1 110 ? -7.389 7.105 10.843 1.00 97.88 110 SER A O 1
ATOM 895 N N . GLN A 1 111 ? -9.013 7.806 12.223 1.00 98.25 111 GLN A N 1
ATOM 896 C CA . GLN A 1 111 ? -9.298 6.501 12.828 1.00 98.25 111 GLN A CA 1
ATOM 897 C C . GLN A 1 111 ? -10.443 5.745 12.127 1.00 98.25 111 GLN A C 1
ATOM 899 O O . GLN A 1 111 ? -10.950 4.755 12.650 1.00 98.25 111 GLN A O 1
ATOM 904 N N . SER A 1 112 ? -10.888 6.194 10.948 1.00 98.50 112 SER A N 1
ATOM 905 C CA . SER A 1 112 ? -12.027 5.596 10.237 1.00 98.50 112 SER A CA 1
ATOM 906 C C . SER A 1 112 ? -11.738 4.169 9.754 1.00 98.50 112 SER A C 1
ATOM 908 O O . SER A 1 112 ? -10.869 3.939 8.909 1.00 98.50 112 SER A O 1
ATOM 910 N N . ILE A 1 113 ? -12.532 3.200 10.227 1.00 98.56 113 ILE A N 1
ATOM 911 C CA . ILE A 1 113 ? -12.415 1.789 9.824 1.00 98.56 113 ILE A CA 1
ATOM 912 C C . ILE A 1 113 ? -12.697 1.615 8.329 1.00 98.56 113 ILE A C 1
ATOM 914 O O . ILE A 1 113 ? -12.022 0.829 7.662 1.00 98.56 113 ILE A O 1
ATOM 918 N N . ALA A 1 114 ? -13.694 2.329 7.800 1.00 98.50 114 ALA A N 1
ATOM 919 C CA . ALA A 1 114 ? -14.094 2.219 6.398 1.00 98.50 114 ALA A CA 1
ATOM 920 C C . ALA A 1 114 ? -12.962 2.659 5.459 1.00 98.50 114 ALA A C 1
ATOM 922 O O . ALA A 1 114 ? -12.621 1.933 4.529 1.00 98.50 114 ALA A O 1
ATOM 923 N N . LEU A 1 115 ? -12.334 3.790 5.780 1.00 98.00 115 LEU A N 1
ATOM 924 C CA . LEU A 1 115 ? -11.230 4.373 5.025 1.00 98.00 115 LEU A CA 1
ATOM 925 C C . LEU A 1 115 ? -10.003 3.448 5.010 1.00 98.00 115 LEU A C 1
ATOM 927 O O . LEU A 1 115 ? -9.457 3.150 3.948 1.00 98.00 115 LEU A O 1
ATOM 931 N N . VAL A 1 116 ? -9.617 2.913 6.175 1.00 98.31 116 VAL A N 1
ATOM 932 C CA . VAL A 1 116 ? -8.519 1.935 6.281 1.00 98.31 116 VAL A CA 1
ATOM 933 C C . VAL A 1 116 ? -8.831 0.665 5.489 1.00 98.31 116 VAL A C 1
ATOM 935 O O . VAL A 1 116 ? -7.970 0.143 4.781 1.00 98.31 116 VAL A O 1
ATOM 938 N N . LYS A 1 117 ? -10.064 0.153 5.586 1.00 98.56 117 LYS A N 1
ATOM 939 C CA . LYS A 1 117 ? -10.478 -1.062 4.876 1.00 98.56 117 LYS A CA 1
ATOM 940 C C . LYS A 1 117 ? -10.428 -0.872 3.361 1.00 98.56 117 LYS A C 1
ATOM 942 O O . LYS A 1 117 ? -9.936 -1.761 2.672 1.00 98.56 117 LYS A O 1
ATOM 947 N N . GLU A 1 118 ? -10.908 0.260 2.859 1.00 98.69 118 GLU A N 1
ATOM 948 C CA . GLU A 1 118 ? -10.845 0.609 1.438 1.00 98.69 118 GLU A CA 1
ATOM 949 C C . GLU A 1 118 ? -9.393 0.685 0.950 1.00 98.69 118 GLU A C 1
ATOM 951 O O . GLU A 1 118 ? -9.042 0.030 -0.032 1.00 98.69 118 GLU A O 1
ATOM 956 N N . GLY A 1 119 ? -8.516 1.361 1.701 1.00 98.69 119 GLY A N 1
ATOM 957 C CA . GLY A 1 119 ? -7.086 1.409 1.393 1.00 98.69 119 GLY A CA 1
ATOM 958 C C . GLY A 1 119 ? -6.441 0.018 1.349 1.00 98.69 119 GLY A C 1
ATOM 959 O O . GLY A 1 119 ? -5.742 -0.313 0.397 1.00 98.69 119 GLY A O 1
ATOM 960 N N . LEU A 1 120 ? -6.715 -0.848 2.331 1.00 98.75 120 LEU A N 1
ATOM 961 C CA . LEU A 1 120 ? -6.181 -2.219 2.371 1.00 98.75 120 LEU A CA 1
ATOM 962 C C . LEU A 1 120 ? -6.654 -3.094 1.201 1.00 98.75 120 LEU A C 1
ATOM 964 O O . LEU A 1 120 ? -5.900 -3.955 0.734 1.00 98.75 120 LEU A O 1
ATOM 968 N N . VAL A 1 121 ? -7.899 -2.914 0.7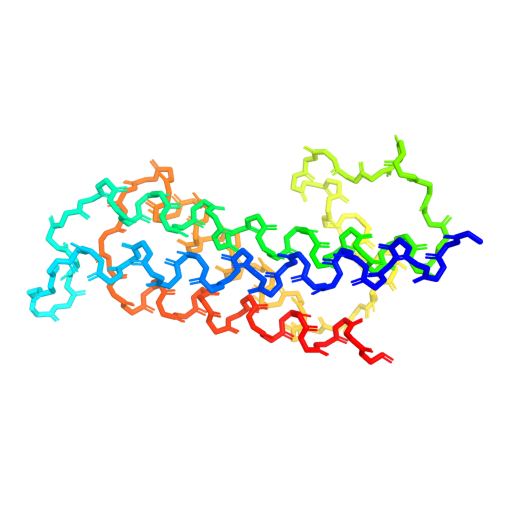49 1.00 98.69 121 VAL A N 1
ATOM 969 C CA . VAL A 1 121 ? -8.413 -3.585 -0.454 1.00 98.69 121 VAL A CA 1
ATOM 970 C C . VAL A 1 121 ? -7.647 -3.099 -1.681 1.00 98.69 121 VAL A C 1
ATOM 972 O O . VAL A 1 121 ? -7.151 -3.932 -2.439 1.00 98.69 121 VAL A O 1
ATOM 975 N N . ALA A 1 122 ? -7.457 -1.785 -1.811 1.00 98.69 122 ALA A N 1
ATOM 976 C CA . ALA A 1 122 ? -6.721 -1.188 -2.918 1.00 98.69 122 ALA A CA 1
ATOM 977 C C . ALA A 1 122 ? -5.254 -1.661 -2.985 1.00 98.69 122 ALA A C 1
ATOM 979 O O . ALA A 1 122 ? -4.781 -2.018 -4.065 1.00 98.69 122 ALA A O 1
ATOM 980 N N . VAL A 1 123 ? -4.552 -1.788 -1.846 1.00 98.69 123 VAL A N 1
ATOM 981 C CA . VAL A 1 123 ? -3.204 -2.402 -1.799 1.00 98.69 123 VAL A CA 1
ATOM 982 C C . VAL A 1 123 ? -3.239 -3.834 -2.341 1.00 98.69 123 VAL A C 1
ATOM 984 O O . VAL A 1 123 ? -2.405 -4.225 -3.160 1.00 98.69 123 VAL A O 1
ATOM 987 N N . GLY A 1 124 ? -4.212 -4.634 -1.895 1.00 98.12 124 GLY A N 1
ATOM 988 C CA . GLY A 1 124 ? -4.374 -6.012 -2.352 1.00 98.12 124 GLY A CA 1
ATOM 989 C C . GLY A 1 124 ? -4.627 -6.109 -3.857 1.00 98.12 124 GLY A C 1
ATOM 990 O O . GLY A 1 124 ? -4.089 -7.004 -4.509 1.00 98.12 124 GLY A O 1
ATOM 991 N N . ASP A 1 125 ? -5.409 -5.191 -4.415 1.00 97.31 125 ASP A N 1
ATOM 992 C CA . ASP A 1 125 ? -5.709 -5.155 -5.843 1.00 97.31 125 ASP A CA 1
ATOM 993 C C . ASP A 1 125 ? -4.517 -4.680 -6.681 1.00 97.31 125 ASP A C 1
ATOM 995 O O . ASP A 1 125 ? -4.237 -5.301 -7.705 1.00 97.31 125 ASP A O 1
ATOM 999 N N . ILE A 1 126 ? -3.734 -3.701 -6.210 1.00 97.12 126 ILE A N 1
ATOM 1000 C CA . ILE A 1 126 ? -2.441 -3.329 -6.815 1.00 97.12 126 ILE A CA 1
ATOM 1001 C C . ILE A 1 126 ? -1.522 -4.550 -6.911 1.00 97.12 126 ILE A C 1
ATOM 1003 O O . ILE A 1 126 ? -1.021 -4.866 -7.990 1.00 97.12 126 ILE A O 1
ATOM 1007 N N . ILE A 1 127 ? -1.337 -5.284 -5.807 1.00 96.19 127 ILE A N 1
ATOM 1008 C CA . ILE A 1 127 ? -0.470 -6.473 -5.786 1.00 96.19 127 ILE A CA 1
ATOM 1009 C C . ILE A 1 127 ? -0.953 -7.524 -6.795 1.00 96.19 127 ILE A C 1
ATOM 1011 O O . ILE A 1 127 ? -0.136 -8.135 -7.484 1.00 96.19 127 ILE A O 1
ATOM 1015 N N . LYS A 1 128 ? -2.269 -7.749 -6.908 1.00 94.94 128 LYS A N 1
ATOM 1016 C CA . LYS A 1 128 ? -2.831 -8.697 -7.886 1.00 94.94 128 LYS A CA 1
ATOM 1017 C C . LYS A 1 128 ? -2.615 -8.230 -9.325 1.00 94.94 128 LYS A C 1
ATOM 1019 O O . LYS A 1 128 ? -2.196 -9.034 -10.150 1.00 94.94 128 LYS A O 1
ATOM 1024 N N . LEU A 1 129 ? -2.883 -6.957 -9.620 1.00 93.75 129 LEU A N 1
ATOM 1025 C CA . LEU A 1 129 ? -2.750 -6.389 -10.966 1.00 93.75 129 LEU A CA 1
ATOM 1026 C C . LEU A 1 129 ? -1.308 -6.482 -11.481 1.00 93.75 129 LEU A C 1
ATOM 1028 O O . LEU A 1 129 ? -1.095 -6.805 -12.644 1.00 93.75 129 LEU A O 1
ATOM 1032 N N . LEU A 1 130 ? -0.320 -6.270 -10.607 1.00 92.50 130 LEU A N 1
ATOM 1033 C CA . LEU A 1 130 ? 1.102 -6.280 -10.970 1.00 92.50 130 LEU A CA 1
ATOM 1034 C C . LEU A 1 130 ? 1.735 -7.680 -11.048 1.00 92.50 130 LEU A C 1
ATOM 1036 O O . LEU A 1 130 ? 2.849 -7.825 -11.563 1.00 92.50 130 LEU A O 1
ATOM 1040 N N . LYS A 1 131 ? 1.057 -8.712 -10.527 1.00 82.81 131 LYS A N 1
ATOM 1041 C CA . LYS A 1 131 ? 1.501 -10.110 -10.644 1.00 82.81 131 LYS A CA 1
ATOM 1042 C C . LYS A 1 131 ? 1.298 -10.680 -12.048 1.00 82.81 131 LYS A C 1
ATOM 1044 O O . LYS A 1 131 ? 2.066 -11.564 -12.436 1.00 82.81 131 LYS A O 1
ATOM 1049 N N . ASN A 1 132 ? 0.308 -10.168 -12.778 1.00 59.47 132 ASN A N 1
ATOM 1050 C CA . ASN A 1 132 ? 0.018 -10.550 -14.160 1.00 59.47 132 ASN A CA 1
ATOM 1051 C C . ASN A 1 132 ? 1.061 -9.978 -15.148 1.00 59.47 132 ASN A C 1
ATOM 1053 O O . ASN A 1 132 ? 1.121 -10.494 -16.282 1.00 59.47 132 ASN A O 1
#

Secondary structure (DSSP, 8-state):
-HHHHHHHHHHHHHHHHHHHHHHHHTS-EETTEES-HHHHHHHHHHHHHHHHHHHHHHHHHTT--GGGS--SHHHHHHHHHHHT-S-HHHHHHHHHIIIIIIIIIIIT---BHHHHHHHHHHHHHHHHHHH-

Sequence (132 aa):
MTKNKTTKLSELSISYLSNAREIFAKSPKEGKLYVEDKYVREGAEIAYLAALIAIDGYLVKKGVAVEKLPQSIEEYWMHIKKYIRHDSKFNENFMLVYQNLHICAHQLGSQSIALVKEGLVAVGDIIKLLKN